Protein AF-A0A6P6P284-F1 (afdb_monomer)

Mean predicted aligned error: 11.03 Å

Structure (mmCIF, N/CA/C/O backbone):
data_AF-A0A6P6P284-F1
#
_entry.id   AF-A0A6P6P284-F1
#
loop_
_atom_site.group_PDB
_atom_site.id
_atom_site.type_symbol
_atom_site.label_atom_id
_atom_site.label_alt_id
_atom_site.label_comp_id
_atom_site.label_asym_id
_atom_site.label_entity_id
_atom_site.label_seq_id
_atom_site.pdbx_PDB_ins_code
_atom_site.Cartn_x
_atom_site.Cartn_y
_atom_site.Cartn_z
_atom_site.occupancy
_atom_site.B_iso_or_equiv
_atom_site.auth_seq_id
_atom_site.auth_comp_id
_atom_site.auth_asym_id
_atom_site.auth_atom_id
_atom_site.pdbx_PDB_model_num
ATOM 1 N N . MET A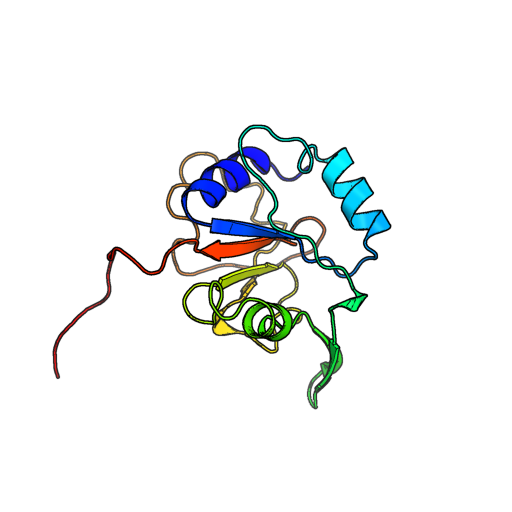 1 1 ? -1.457 19.020 3.407 1.00 54.16 1 MET A N 1
ATOM 2 C CA . MET A 1 1 ? -2.161 17.739 3.648 1.00 54.16 1 MET A CA 1
ATOM 3 C C . MET A 1 1 ? -3.243 17.591 2.589 1.00 54.16 1 MET A C 1
ATOM 5 O O . MET A 1 1 ? -3.828 18.608 2.243 1.00 54.16 1 MET A O 1
ATOM 9 N N . ARG A 1 2 ? -3.476 16.387 2.041 1.00 60.53 2 ARG A N 1
ATOM 10 C CA . ARG A 1 2 ? -4.586 16.165 1.096 1.00 60.53 2 ARG A CA 1
ATOM 11 C C . ARG A 1 2 ? -5.905 16.425 1.844 1.00 60.53 2 ARG A C 1
ATOM 13 O O . ARG A 1 2 ? -6.062 15.841 2.918 1.00 60.53 2 ARG A O 1
ATOM 20 N N . PRO A 1 3 ? -6.806 17.287 1.342 1.00 64.56 3 PRO A N 1
ATOM 21 C CA . PRO A 1 3 ? -8.125 17.449 1.943 1.00 64.56 3 PRO A CA 1
ATOM 22 C C . PRO A 1 3 ? -8.826 16.094 2.067 1.00 64.56 3 PRO A C 1
ATOM 24 O O . PRO A 1 3 ? -8.652 15.229 1.206 1.00 64.56 3 PRO A O 1
ATOM 27 N N . TYR A 1 4 ? -9.592 15.910 3.138 1.00 72.62 4 TYR A N 1
ATOM 28 C CA . TYR A 1 4 ? -10.396 14.710 3.385 1.00 72.62 4 TYR A CA 1
ATOM 29 C C . TYR A 1 4 ? -9.616 13.394 3.553 1.00 72.62 4 TYR A C 1
ATOM 31 O O . TYR A 1 4 ? -10.173 12.317 3.341 1.00 72.62 4 TYR A O 1
ATOM 39 N N . LEU A 1 5 ? -8.324 13.448 3.908 1.00 76.81 5 LEU A N 1
ATOM 40 C CA . LEU A 1 5 ? -7.515 12.243 4.123 1.00 76.81 5 LEU A CA 1
ATOM 41 C C . LEU A 1 5 ? -8.138 11.329 5.186 1.00 76.81 5 LEU A C 1
ATOM 43 O O . LEU A 1 5 ? -8.325 10.144 4.933 1.00 76.81 5 LEU A O 1
ATOM 47 N N . HIS A 1 6 ? -8.463 11.860 6.363 1.00 81.38 6 HIS A N 1
ATOM 48 C CA . HIS A 1 6 ? -8.969 11.045 7.468 1.00 81.38 6 HIS A CA 1
ATOM 49 C C . HIS A 1 6 ? -10.377 10.521 7.196 1.00 81.38 6 HIS A C 1
ATOM 51 O O . HIS A 1 6 ? -10.684 9.388 7.548 1.00 81.38 6 HIS A O 1
ATOM 57 N N . GLU A 1 7 ? -11.211 11.309 6.529 1.00 81.81 7 GLU A N 1
ATOM 58 C CA . GLU A 1 7 ? -12.560 10.947 6.108 1.00 81.81 7 GLU A CA 1
ATOM 59 C C . GLU A 1 7 ? -12.523 9.828 5.064 1.00 81.81 7 GLU A C 1
ATOM 61 O O . GLU A 1 7 ? -13.263 8.854 5.184 1.00 81.81 7 GLU A O 1
ATOM 66 N N . PHE A 1 8 ? -11.609 9.918 4.091 1.00 78.88 8 PHE A N 1
ATOM 67 C CA . PHE A 1 8 ? -11.364 8.849 3.124 1.00 78.88 8 PHE A CA 1
ATOM 68 C C . PHE A 1 8 ? -10.924 7.561 3.817 1.00 78.88 8 PHE A C 1
ATOM 70 O O . PHE A 1 8 ? -11.480 6.507 3.533 1.00 78.88 8 PHE A O 1
ATOM 77 N N . LEU A 1 9 ? -9.956 7.630 4.736 1.00 80.75 9 LEU A N 1
ATOM 78 C CA . LEU A 1 9 ? -9.456 6.441 5.432 1.00 80.75 9 LEU A CA 1
ATOM 79 C C . LEU A 1 9 ? -10.479 5.835 6.379 1.00 80.75 9 LEU A C 1
ATOM 81 O O . LEU A 1 9 ? -10.581 4.617 6.440 1.00 80.75 9 LEU A O 1
ATOM 85 N N . THR A 1 10 ? -11.262 6.666 7.061 1.00 83.38 10 THR A N 1
ATOM 86 C CA . THR A 1 10 ? -12.358 6.203 7.917 1.00 83.38 10 THR A CA 1
ATOM 87 C C . THR A 1 10 ? -13.397 5.457 7.086 1.00 83.38 10 THR A C 1
ATOM 89 O O . THR A 1 10 ? -13.733 4.328 7.416 1.00 83.38 10 THR A O 1
ATOM 92 N N . SER A 1 11 ? -13.836 6.041 5.965 1.00 80.88 11 SER A N 1
ATOM 93 C CA . SER A 1 11 ? -14.804 5.397 5.070 1.00 80.88 11 SER A CA 1
ATOM 94 C C . SER A 1 11 ? -14.235 4.141 4.406 1.00 80.88 11 SER A C 1
ATOM 96 O O . SER A 1 11 ? -14.921 3.133 4.320 1.00 80.88 11 SER A O 1
ATOM 98 N N . ALA A 1 12 ? -12.973 4.161 3.971 1.00 78.88 12 ALA A N 1
ATOM 99 C CA . ALA A 1 12 ? -12.323 2.990 3.391 1.00 78.88 12 ALA A CA 1
ATOM 100 C C . ALA A 1 12 ? -12.190 1.840 4.398 1.00 78.88 12 ALA A C 1
ATOM 102 O O . ALA A 1 12 ? -12.301 0.681 4.011 1.00 78.88 12 ALA A O 1
ATOM 103 N N . TYR A 1 13 ? -11.965 2.148 5.676 1.00 85.12 13 TYR A N 1
ATOM 104 C CA . TYR A 1 13 ? -11.772 1.152 6.729 1.00 85.12 13 TYR A CA 1
ATOM 105 C C . TYR A 1 13 ? -13.030 0.329 7.043 1.00 85.12 13 TYR A C 1
ATOM 107 O O . TYR A 1 13 ? -12.918 -0.744 7.637 1.00 85.12 13 TYR A O 1
ATOM 115 N N . GLU A 1 14 ? -14.212 0.801 6.630 1.00 82.94 14 GLU A N 1
ATOM 116 C CA . GLU A 1 14 ? -15.466 0.048 6.749 1.00 82.94 14 GLU A CA 1
ATOM 117 C C . GLU A 1 14 ? -15.410 -1.262 5.941 1.00 82.94 14 GLU A C 1
ATOM 119 O O . GLU A 1 14 ? -15.836 -2.304 6.437 1.00 82.94 14 GLU A O 1
ATOM 124 N N . ASP A 1 15 ? -14.787 -1.232 4.756 1.00 79.69 15 ASP A N 1
ATOM 125 C CA . ASP A 1 15 ? -14.760 -2.363 3.814 1.00 79.69 15 ASP A CA 1
ATOM 126 C C . ASP A 1 15 ? -13.344 -2.934 3.567 1.00 79.69 15 ASP A C 1
ATOM 128 O O . ASP A 1 15 ? -13.184 -4.088 3.146 1.00 79.69 15 ASP A O 1
ATOM 132 N N . TYR A 1 16 ? -12.291 -2.151 3.830 1.00 80.94 16 TYR A N 1
ATOM 133 C CA . TYR A 1 16 ? -10.910 -2.476 3.465 1.00 80.94 16 TYR A CA 1
ATOM 134 C C . TYR A 1 16 ? -9.935 -2.424 4.648 1.00 80.94 16 TYR A C 1
ATOM 136 O O . TYR A 1 16 ? -9.873 -1.468 5.416 1.00 80.94 16 TYR A O 1
ATOM 144 N N . ASP A 1 17 ? -9.062 -3.425 4.713 1.00 86.00 17 ASP A N 1
ATOM 145 C CA . ASP A 1 17 ? -7.731 -3.300 5.285 1.00 86.00 17 ASP A CA 1
ATOM 146 C C . ASP A 1 17 ? -6.926 -2.241 4.543 1.00 86.00 17 ASP A C 1
ATOM 148 O O . ASP A 1 17 ? -6.917 -2.169 3.311 1.00 86.00 17 ASP A O 1
ATOM 152 N N . ILE A 1 18 ? -6.202 -1.436 5.311 1.00 87.44 18 ILE A N 1
ATOM 153 C CA . IL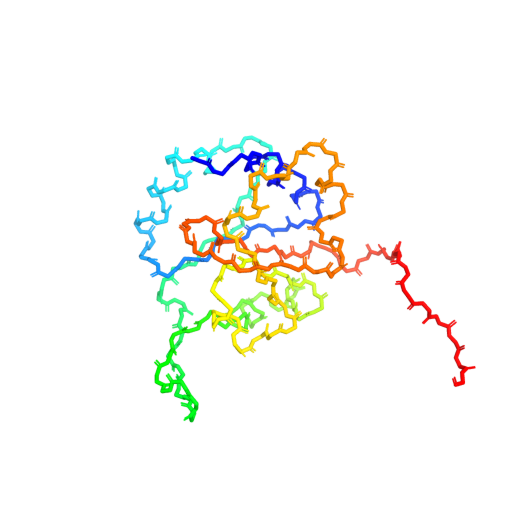E A 1 18 ? -5.451 -0.309 4.784 1.00 87.44 18 ILE A CA 1
ATOM 154 C C . ILE A 1 18 ? -3.966 -0.610 4.919 1.00 87.44 18 ILE A C 1
ATOM 156 O O . ILE A 1 18 ? -3.440 -0.746 6.021 1.00 87.44 18 ILE A O 1
ATOM 160 N N . VAL A 1 19 ? -3.273 -0.660 3.788 1.00 91.31 19 VAL A N 1
ATOM 161 C CA . VAL A 1 19 ? -1.831 -0.880 3.702 1.00 91.31 19 VAL A CA 1
ATOM 162 C C . VAL A 1 19 ? -1.175 0.353 3.089 1.00 91.31 19 VAL A C 1
ATOM 164 O O . VAL A 1 19 ? -1.629 0.882 2.074 1.00 91.31 19 VAL A O 1
ATOM 167 N N . ILE A 1 20 ? -0.080 0.823 3.683 1.00 89.62 20 ILE A N 1
ATOM 168 C CA . ILE A 1 20 ? 0.708 1.929 3.120 1.00 89.62 20 ILE A CA 1
ATOM 169 C C . ILE A 1 20 ? 1.912 1.354 2.392 1.00 89.62 20 ILE A C 1
ATOM 171 O O . ILE A 1 20 ? 2.698 0.635 2.997 1.00 89.62 20 ILE A O 1
ATOM 175 N N . TRP A 1 21 ? 2.105 1.702 1.118 1.00 91.31 21 TRP A N 1
ATOM 176 C CA . TRP A 1 21 ? 3.305 1.295 0.379 1.00 91.31 21 TRP A CA 1
ATOM 177 C C . TRP A 1 21 ? 4.026 2.492 -0.236 1.00 91.31 21 TRP A C 1
ATOM 179 O O . TRP A 1 21 ? 3.545 3.120 -1.186 1.00 91.31 21 TRP A O 1
ATOM 189 N N . SER A 1 22 ? 5.216 2.798 0.282 1.00 85.62 22 SER A N 1
ATOM 190 C CA . SER A 1 22 ? 6.058 3.908 -0.157 1.00 85.62 22 SER A CA 1
ATOM 191 C C . SER A 1 22 ? 7.329 3.454 -0.870 1.00 85.62 22 SER A C 1
ATOM 193 O O . SER A 1 22 ? 7.958 2.493 -0.461 1.00 85.62 22 SER A O 1
ATOM 195 N N . ALA A 1 23 ? 7.772 4.225 -1.866 1.00 84.69 23 ALA A N 1
ATOM 196 C CA . ALA A 1 23 ? 9.103 4.097 -2.474 1.00 84.69 23 ALA A CA 1
ATOM 197 C C . ALA A 1 23 ? 10.213 4.802 -1.658 1.00 84.69 23 ALA A C 1
ATOM 199 O O . ALA A 1 23 ? 11.237 5.206 -2.195 1.00 84.69 23 ALA A O 1
ATOM 200 N N . THR A 1 24 ? 9.996 5.016 -0.361 1.00 82.19 24 THR A N 1
ATOM 201 C CA . THR A 1 24 ? 10.963 5.611 0.579 1.00 82.19 24 THR A CA 1
ATOM 202 C C . THR A 1 24 ? 11.206 4.626 1.709 1.00 82.19 24 THR A C 1
ATOM 204 O O . THR A 1 24 ? 10.349 3.777 1.925 1.00 82.19 24 THR A O 1
ATOM 207 N N . SER A 1 25 ? 12.288 4.779 2.474 1.00 85.00 25 SER A N 1
ATOM 208 C CA . SER A 1 25 ? 12.562 3.906 3.624 1.00 85.00 25 SER A CA 1
ATOM 209 C C . SER A 1 25 ? 11.485 3.989 4.711 1.00 85.00 25 SER A C 1
ATOM 211 O O . SER A 1 25 ? 10.840 5.034 4.864 1.00 85.00 25 SER A O 1
ATOM 213 N N . MET A 1 26 ? 11.345 2.922 5.510 1.00 90.69 26 MET A N 1
ATOM 214 C CA . MET A 1 26 ? 10.380 2.850 6.618 1.00 90.69 26 MET A CA 1
ATOM 215 C C . MET A 1 26 ? 10.455 4.055 7.567 1.00 90.69 26 MET A C 1
ATOM 217 O O . MET A 1 26 ? 9.430 4.643 7.891 1.00 90.69 26 MET A O 1
ATOM 221 N N . LYS A 1 27 ? 11.667 4.533 7.894 1.00 91.38 27 LYS A N 1
ATOM 222 C CA . LYS A 1 27 ? 11.873 5.735 8.728 1.00 91.38 27 LYS A CA 1
ATOM 223 C C . LYS A 1 27 ? 11.104 6.960 8.212 1.00 91.38 27 LYS A C 1
ATOM 225 O O . LYS A 1 27 ? 10.555 7.725 9.001 1.00 91.38 27 LYS A O 1
ATOM 230 N N . TRP A 1 28 ? 11.085 7.169 6.894 1.00 81.75 28 TRP A N 1
ATOM 231 C CA . TRP A 1 28 ? 10.353 8.281 6.281 1.00 81.75 28 TRP A CA 1
ATOM 232 C C . TRP A 1 28 ? 8.846 8.036 6.243 1.00 81.75 28 TRP A C 1
ATOM 234 O O . TRP A 1 28 ? 8.082 8.997 6.331 1.00 81.75 28 TRP A O 1
ATOM 244 N N . ILE A 1 29 ? 8.422 6.775 6.117 1.00 83.75 29 ILE A N 1
ATOM 245 C CA . ILE A 1 29 ? 7.008 6.401 6.199 1.00 83.75 29 ILE A CA 1
ATOM 246 C C . ILE A 1 29 ? 6.489 6.713 7.599 1.00 83.75 29 ILE A C 1
ATOM 248 O O . ILE A 1 29 ? 5.542 7.483 7.711 1.00 83.75 29 ILE A O 1
ATOM 252 N N . ASP A 1 30 ? 7.153 6.219 8.644 1.00 87.12 30 ASP A N 1
ATOM 253 C CA . ASP A 1 30 ? 6.759 6.432 10.040 1.00 87.12 30 ASP A CA 1
ATOM 254 C C . ASP A 1 30 ? 6.681 7.919 10.386 1.00 87.12 30 ASP A C 1
ATOM 256 O O . ASP A 1 30 ? 5.673 8.392 10.913 1.00 87.12 30 ASP A O 1
ATOM 260 N N . ALA A 1 31 ? 7.723 8.680 10.029 1.00 82.62 31 ALA A N 1
ATOM 261 C CA . ALA A 1 31 ? 7.753 10.120 10.256 1.00 82.62 31 ALA A CA 1
ATOM 262 C C . ALA A 1 31 ? 6.571 10.822 9.571 1.00 82.62 31 ALA A C 1
ATOM 264 O O . ALA A 1 31 ? 5.908 11.652 10.192 1.00 82.62 31 ALA A O 1
ATOM 265 N N . LYS A 1 32 ? 6.268 10.459 8.316 1.00 81.06 32 LYS A N 1
ATOM 266 C CA . LYS A 1 32 ? 5.178 11.078 7.556 1.00 81.06 32 LYS A CA 1
ATOM 267 C C . LYS A 1 32 ? 3.796 10.635 8.045 1.00 81.06 32 LYS A C 1
ATOM 269 O O . LYS A 1 32 ? 2.905 11.472 8.118 1.00 81.06 32 LYS A O 1
ATOM 274 N N . MET A 1 33 ? 3.596 9.363 8.391 1.00 85.62 33 MET A N 1
ATOM 275 C CA . MET A 1 33 ? 2.319 8.877 8.933 1.00 85.62 33 MET A CA 1
ATOM 276 C C . MET A 1 33 ? 2.019 9.508 10.295 1.00 85.62 33 MET A C 1
ATOM 278 O O . MET A 1 33 ? 0.875 9.883 10.548 1.00 85.62 33 MET A O 1
ATOM 282 N N . LYS A 1 34 ? 3.048 9.717 11.126 1.00 88.25 34 LYS A N 1
ATOM 283 C CA . LYS A 1 34 ? 2.925 10.435 12.398 1.00 88.25 34 LYS A CA 1
ATOM 284 C C . LYS A 1 34 ? 2.618 11.919 12.197 1.00 88.25 34 LYS A C 1
ATOM 286 O O . LYS A 1 34 ? 1.698 12.434 12.819 1.00 88.25 34 LYS A O 1
ATOM 291 N N . GLU A 1 35 ? 3.347 12.592 11.305 1.00 83.06 35 GLU A N 1
ATOM 292 C CA . GLU A 1 35 ? 3.107 14.001 10.944 1.00 83.06 35 GLU A CA 1
ATOM 293 C C . GLU A 1 35 ? 1.675 14.227 10.439 1.00 83.06 35 GLU A C 1
ATOM 295 O O . GLU A 1 35 ? 1.054 15.234 10.765 1.00 83.06 35 GLU A O 1
ATOM 300 N N . LEU A 1 36 ? 1.141 13.280 9.662 1.00 80.31 36 LEU A N 1
ATOM 301 C CA . LEU A 1 36 ? -0.213 13.336 9.114 1.00 80.31 36 LEU A CA 1
ATOM 302 C C . LEU A 1 36 ? -1.294 12.830 10.081 1.00 80.31 36 LEU A C 1
ATOM 304 O O . LEU A 1 36 ? -2.449 12.772 9.679 1.00 80.31 36 LEU A O 1
ATOM 308 N N . GLY A 1 37 ? -0.955 12.405 11.303 1.00 88.62 37 GLY A N 1
ATOM 309 C CA . GLY A 1 37 ? -1.925 11.844 12.253 1.00 88.62 37 GLY A CA 1
ATOM 310 C C . GLY A 1 37 ? -2.588 10.544 11.777 1.00 88.62 37 GLY A C 1
ATOM 311 O O . GLY A 1 37 ? -3.701 10.226 12.190 1.00 88.62 37 GLY A O 1
ATOM 312 N N . VAL A 1 38 ? -1.944 9.807 10.867 1.00 87.19 38 VAL A N 1
ATOM 313 C CA . VAL A 1 38 ? -2.452 8.541 10.318 1.00 87.19 38 VAL A CA 1
ATOM 314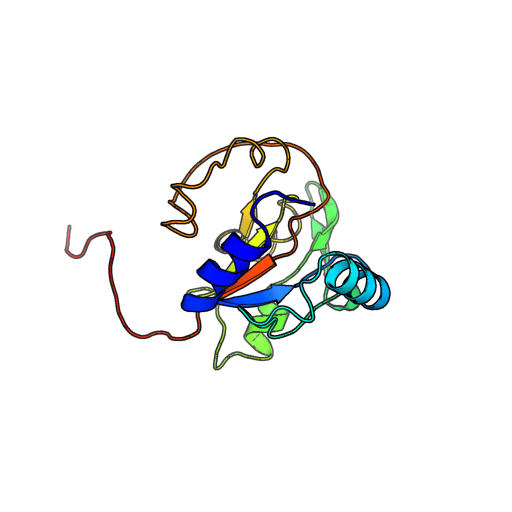 C C . VAL A 1 38 ? -2.166 7.374 11.259 1.00 87.19 38 VAL A C 1
ATOM 316 O O . VAL A 1 38 ? -2.988 6.468 11.348 1.00 87.19 38 VAL A O 1
ATOM 319 N N . THR A 1 39 ? -1.033 7.401 11.966 1.00 85.19 39 THR A N 1
ATOM 320 C CA . THR A 1 39 ? -0.593 6.304 12.844 1.00 85.19 39 THR A CA 1
ATOM 321 C C . THR A 1 39 ? -1.514 6.096 14.048 1.00 85.19 39 THR A C 1
ATOM 323 O O . THR A 1 39 ? -1.836 4.958 14.372 1.00 85.19 39 THR A O 1
ATOM 326 N N . ASP A 1 40 ? -1.969 7.186 14.672 1.00 88.94 40 ASP A N 1
ATOM 327 C CA . ASP A 1 40 ? -2.675 7.165 15.963 1.00 88.94 40 ASP A CA 1
ATOM 328 C C . ASP A 1 40 ? -4.150 7.600 15.836 1.00 88.94 40 ASP A C 1
ATOM 330 O O . ASP A 1 40 ? -4.738 8.152 16.768 1.00 88.94 40 ASP A O 1
ATOM 334 N N . ASN A 1 41 ? -4.761 7.402 14.663 1.00 91.56 41 ASN A N 1
ATOM 335 C CA . ASN A 1 41 ? -6.149 7.800 14.438 1.00 91.56 41 ASN A CA 1
ATOM 336 C C . ASN A 1 41 ? -7.129 6.791 15.080 1.00 91.56 41 ASN A C 1
ATOM 338 O O . ASN A 1 41 ? -7.016 5.596 14.815 1.00 91.56 41 ASN A O 1
ATOM 342 N N . PRO A 1 42 ? -8.122 7.223 15.882 1.00 96.25 42 PRO A N 1
ATOM 343 C CA . PRO A 1 42 ? -9.071 6.300 16.510 1.00 96.25 42 PRO A CA 1
ATOM 344 C C . PRO A 1 42 ? -10.104 5.704 15.537 1.00 96.25 42 PRO A C 1
ATOM 346 O O . PRO A 1 42 ? -10.725 4.695 15.868 1.00 96.25 42 PRO A O 1
ATOM 349 N N . ASN A 1 43 ? -10.297 6.298 14.355 1.00 92.12 43 ASN A N 1
ATOM 350 C CA . ASN A 1 43 ? -11.380 5.932 13.436 1.00 92.12 43 ASN A CA 1
ATOM 351 C C . ASN A 1 43 ? -11.011 4.810 12.454 1.00 92.12 43 ASN A C 1
ATOM 353 O O . ASN A 1 43 ? -11.893 4.233 11.824 1.00 92.12 43 ASN A O 1
ATOM 357 N N . TYR A 1 44 ? -9.725 4.499 12.296 1.00 89.50 44 TYR A N 1
ATOM 358 C CA . TYR A 1 44 ? -9.253 3.446 11.398 1.00 89.50 44 TYR A CA 1
ATOM 359 C C . TYR A 1 44 ? -7.901 2.902 11.853 1.00 89.50 44 TYR A C 1
ATOM 361 O O . TYR A 1 44 ? -7.215 3.505 12.674 1.00 89.50 44 TYR A O 1
ATOM 369 N N . LYS A 1 45 ? -7.488 1.758 11.300 1.00 91.69 45 LYS A N 1
ATOM 370 C CA . LYS A 1 45 ? -6.165 1.176 11.559 1.00 91.69 45 LYS A CA 1
ATOM 371 C C . LYS A 1 45 ? -5.438 0.872 10.259 1.00 91.69 45 LYS A C 1
ATOM 373 O O . LYS A 1 45 ? -6.043 0.418 9.292 1.00 91.69 45 LYS A O 1
ATOM 378 N N . ILE A 1 46 ? -4.127 1.089 10.269 1.00 88.31 46 ILE A N 1
ATOM 379 C CA . ILE A 1 46 ? -3.231 0.638 9.204 1.00 88.31 46 ILE A CA 1
ATOM 380 C C . ILE A 1 46 ? -2.799 -0.792 9.528 1.00 88.31 46 ILE A C 1
ATOM 382 O O . ILE A 1 46 ? -2.268 -1.046 10.608 1.00 88.31 46 ILE A O 1
ATOM 386 N N . THR A 1 47 ? -3.039 -1.725 8.610 1.00 90.88 47 THR A N 1
ATOM 387 C CA . THR A 1 47 ? -2.769 -3.156 8.805 1.00 90.88 47 THR A CA 1
ATOM 388 C C . THR A 1 47 ? -1.267 -3.428 8.818 1.00 90.88 47 THR A C 1
ATOM 390 O O . THR A 1 47 ? -0.758 -4.087 9.720 1.00 90.88 47 THR A O 1
ATOM 393 N N . PHE A 1 48 ? -0.545 -2.899 7.831 1.00 90.19 48 PHE A N 1
ATOM 394 C CA . PHE A 1 48 ? 0.916 -2.887 7.793 1.00 90.19 48 PHE A CA 1
ATOM 395 C C . PHE A 1 48 ? 1.416 -1.851 6.782 1.00 90.19 48 PHE A C 1
ATOM 397 O O . PHE A 1 48 ? 0.653 -1.291 5.989 1.00 90.19 48 PHE A O 1
ATOM 404 N N . MET A 1 49 ? 2.722 -1.597 6.815 1.00 88.69 49 MET A N 1
ATOM 405 C CA . MET A 1 49 ? 3.398 -0.675 5.910 1.00 88.69 49 MET A CA 1
ATOM 406 C C . MET A 1 49 ? 4.521 -1.399 5.166 1.00 88.69 49 MET A C 1
ATOM 408 O O . MET A 1 49 ? 5.176 -2.281 5.718 1.00 88.69 49 MET A O 1
ATOM 412 N N . LEU A 1 50 ? 4.736 -1.021 3.911 1.00 88.44 50 LEU A N 1
ATOM 413 C CA . LEU A 1 50 ? 5.801 -1.509 3.045 1.00 88.44 50 LEU A CA 1
ATOM 414 C C . LEU A 1 50 ? 6.624 -0.328 2.542 1.00 88.44 50 LEU A C 1
ATOM 416 O O . LEU A 1 50 ? 6.086 0.719 2.160 1.00 88.44 50 LEU A O 1
ATOM 420 N N . ASP A 1 51 ? 7.935 -0.512 2.517 1.00 88.62 51 ASP A N 1
ATOM 421 C CA . ASP A 1 51 ? 8.883 0.479 2.036 1.00 88.62 51 ASP A CA 1
ATOM 422 C C . ASP A 1 51 ? 9.483 0.078 0.681 1.00 88.62 51 ASP A C 1
ATOM 424 O O . ASP A 1 51 ? 8.991 -0.817 -0.021 1.00 88.62 51 ASP A O 1
ATOM 428 N N . ASN A 1 52 ? 10.525 0.798 0.275 1.00 86.00 52 ASN A N 1
ATOM 429 C CA . ASN A 1 52 ? 11.224 0.537 -0.974 1.00 86.00 52 ASN A CA 1
ATOM 430 C C . ASN A 1 52 ? 11.926 -0.829 -0.998 1.00 86.00 52 ASN A C 1
ATOM 432 O O . ASN A 1 52 ? 12.149 -1.345 -2.086 1.00 86.00 52 ASN A O 1
ATOM 436 N N . ALA A 1 53 ? 12.231 -1.447 0.148 1.00 93.00 53 ALA A N 1
ATOM 437 C CA . ALA A 1 53 ? 12.866 -2.765 0.174 1.00 93.00 53 ALA A CA 1
ATOM 438 C C . ALA A 1 53 ? 11.934 -3.880 -0.334 1.00 93.00 53 ALA A C 1
ATOM 440 O O . ALA A 1 53 ? 12.407 -4.922 -0.777 1.00 93.00 53 ALA A O 1
ATOM 441 N N . ALA A 1 54 ? 10.615 -3.658 -0.305 1.00 89.50 54 ALA A N 1
ATOM 442 C CA . ALA A 1 54 ? 9.631 -4.572 -0.884 1.00 89.50 54 ALA A CA 1
ATOM 443 C C . ALA A 1 54 ? 9.426 -4.368 -2.399 1.00 89.50 54 ALA A C 1
ATOM 445 O O . ALA A 1 54 ? 8.722 -5.154 -3.037 1.00 89.50 54 ALA A O 1
ATOM 446 N N . MET A 1 55 ? 9.983 -3.301 -2.982 1.00 90.75 55 MET A N 1
ATOM 447 C CA . MET A 1 55 ? 9.895 -3.041 -4.419 1.00 90.75 55 MET A CA 1
ATOM 448 C C . MET A 1 55 ? 10.882 -3.916 -5.191 1.00 90.75 55 MET A C 1
ATOM 450 O O . MET A 1 55 ? 11.921 -4.317 -4.675 1.00 90.75 55 MET A O 1
ATOM 454 N N . ILE A 1 56 ? 10.556 -4.193 -6.452 1.00 94.06 56 ILE A N 1
ATOM 455 C CA . ILE A 1 56 ? 11.441 -4.942 -7.349 1.00 94.06 56 ILE A CA 1
ATOM 456 C C . ILE A 1 56 ? 11.801 -4.102 -8.563 1.00 94.06 56 ILE A C 1
ATOM 458 O O . ILE A 1 56 ? 11.001 -3.299 -9.050 1.00 94.06 56 ILE A O 1
ATOM 462 N N . THR A 1 57 ? 12.993 -4.350 -9.086 1.00 94.19 57 THR A N 1
ATOM 463 C CA . THR A 1 57 ? 13.484 -3.735 -10.313 1.00 94.19 57 THR A CA 1
ATOM 464 C C . THR A 1 57 ? 13.187 -4.652 -11.492 1.00 94.19 57 THR A C 1
ATOM 466 O O . THR A 1 57 ? 13.636 -5.795 -11.524 1.00 94.19 57 THR A O 1
ATOM 469 N N . VAL A 1 58 ? 12.442 -4.155 -12.478 1.00 93.31 58 VAL A N 1
ATOM 470 C CA . VAL A 1 58 ? 12.109 -4.890 -13.703 1.00 93.31 58 VAL A CA 1
ATOM 471 C C . VAL A 1 58 ? 12.681 -4.182 -14.924 1.00 93.31 58 VAL A C 1
ATOM 473 O O . VAL A 1 58 ? 12.633 -2.956 -15.044 1.00 93.31 58 VAL A O 1
ATOM 476 N N . HIS A 1 59 ? 13.218 -4.964 -15.857 1.00 94.06 59 HIS A N 1
ATOM 477 C CA . HIS A 1 59 ? 13.667 -4.451 -17.144 1.00 94.06 59 HIS A CA 1
ATOM 478 C C . HIS A 1 59 ? 12.527 -4.522 -18.160 1.00 94.06 59 HIS A C 1
ATOM 480 O O . HIS A 1 59 ? 11.925 -5.573 -18.373 1.00 94.06 59 HIS A O 1
ATOM 486 N N . THR A 1 60 ? 12.239 -3.403 -18.817 1.00 88.06 60 THR A N 1
ATOM 487 C CA . THR A 1 60 ? 11.191 -3.305 -19.834 1.00 88.06 60 THR A CA 1
ATOM 488 C C . THR A 1 60 ? 11.777 -2.791 -21.141 1.00 88.06 60 THR A C 1
ATOM 490 O O . THR A 1 60 ? 12.523 -1.816 -21.155 1.00 88.06 60 THR A O 1
ATOM 493 N N . LEU A 1 61 ? 11.382 -3.391 -22.266 1.00 85.94 61 LEU A N 1
ATOM 494 C CA . LEU A 1 61 ? 11.875 -2.983 -23.590 1.00 85.94 61 LEU A CA 1
ATOM 495 C C . LEU A 1 61 ? 11.553 -1.515 -23.920 1.00 85.94 61 LEU A C 1
ATOM 497 O O . LEU A 1 61 ? 12.314 -0.854 -24.614 1.00 85.94 61 LEU A O 1
ATOM 501 N N . LYS A 1 62 ? 10.420 -1.000 -23.422 1.00 84.69 62 LYS A N 1
ATOM 502 C CA . LYS A 1 62 ? 9.934 0.355 -23.733 1.00 84.69 62 LYS A CA 1
ATOM 503 C C . LYS A 1 62 ? 10.400 1.438 -22.760 1.00 84.69 62 LYS A C 1
ATOM 505 O O . LYS A 1 62 ? 10.392 2.604 -23.134 1.00 84.69 62 LYS A O 1
ATOM 510 N N . ARG A 1 63 ? 10.699 1.099 -21.502 1.00 80.06 63 ARG A N 1
ATOM 511 C CA . ARG A 1 63 ? 10.980 2.087 -20.439 1.00 80.06 63 ARG A CA 1
ATOM 512 C C . ARG A 1 63 ? 12.315 1.849 -19.736 1.00 80.06 63 ARG A C 1
ATOM 514 O O . ARG A 1 63 ? 12.614 2.549 -18.777 1.00 80.06 63 ARG A O 1
ATOM 521 N N . GLY A 1 64 ? 13.099 0.875 -20.199 1.00 91.12 64 GLY A N 1
ATOM 522 C CA . GLY A 1 64 ? 14.329 0.457 -19.544 1.00 91.12 64 GLY A CA 1
ATOM 523 C C . GLY A 1 64 ? 14.053 -0.147 -18.169 1.00 91.12 64 GLY A C 1
ATOM 524 O O . GLY A 1 64 ? 13.039 -0.822 -17.958 1.00 91.12 64 GLY A O 1
ATOM 525 N N . VAL A 1 65 ? 14.978 0.098 -17.248 1.00 91.94 65 VAL A N 1
ATOM 526 C CA . VAL A 1 65 ? 14.928 -0.364 -15.860 1.00 91.94 65 VAL A CA 1
ATOM 527 C C . VAL A 1 65 ? 13.948 0.496 -15.061 1.00 91.94 65 VAL A C 1
ATOM 529 O O . VAL A 1 65 ? 14.104 1.713 -14.985 1.00 91.94 65 VAL A O 1
ATOM 532 N N . VAL A 1 66 ? 12.936 -0.131 -14.461 1.00 92.44 66 VAL A N 1
ATOM 533 C CA . VAL A 1 66 ? 11.939 0.546 -13.623 1.00 92.44 66 VAL A CA 1
ATOM 534 C C . VAL A 1 66 ? 11.715 -0.214 -12.323 1.00 92.44 66 VAL A C 1
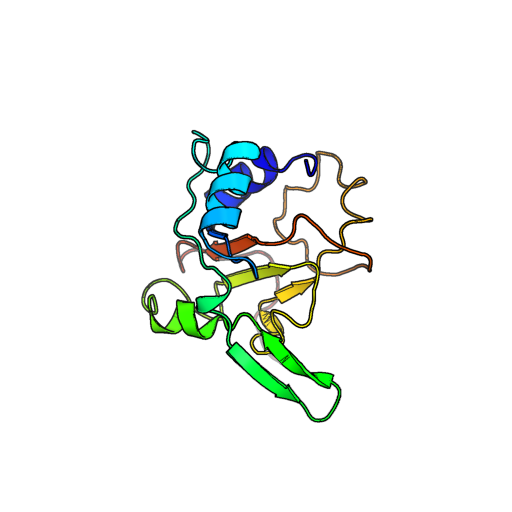ATOM 536 O O . VAL A 1 66 ? 11.696 -1.441 -12.311 1.00 92.44 66 VAL A O 1
ATOM 539 N N . GLU A 1 67 ? 11.500 0.515 -11.233 1.00 90.38 67 GLU A N 1
ATOM 540 C CA . GLU A 1 67 ? 11.088 -0.068 -9.956 1.00 90.38 67 GLU A CA 1
ATOM 541 C C . GLU A 1 67 ? 9.560 -0.097 -9.851 1.00 90.38 67 GLU A C 1
ATOM 543 O O . GLU A 1 67 ? 8.872 0.860 -10.228 1.00 90.38 67 GLU A O 1
ATOM 548 N N . VAL A 1 68 ? 9.023 -1.207 -9.347 1.00 92.69 68 VAL A N 1
ATOM 549 C CA . VAL A 1 68 ? 7.581 -1.473 -9.256 1.00 92.69 68 VAL A CA 1
ATOM 550 C C . VAL A 1 68 ? 7.214 -2.016 -7.872 1.00 92.69 68 VAL A C 1
ATOM 552 O O . VAL A 1 68 ? 8.070 -2.502 -7.135 1.00 92.69 68 VAL A O 1
ATOM 555 N N . LYS A 1 69 ? 5.929 -1.934 -7.520 1.00 93.56 69 LYS A N 1
ATOM 556 C CA . LYS A 1 69 ? 5.322 -2.435 -6.279 1.00 93.56 69 LYS A CA 1
ATOM 557 C C . LYS A 1 69 ? 4.485 -3.681 -6.600 1.00 93.56 69 LYS A C 1
ATOM 559 O O . LYS A 1 69 ? 3.295 -3.556 -6.893 1.00 93.56 69 LYS A O 1
ATOM 564 N N . PRO A 1 70 ? 5.097 -4.875 -6.634 1.00 94.12 70 PRO A N 1
ATOM 565 C CA . PRO A 1 70 ? 4.404 -6.089 -7.039 1.00 94.12 70 PRO A CA 1
ATOM 566 C C . PRO A 1 70 ? 3.439 -6.545 -5.940 1.00 94.12 70 PRO A C 1
ATOM 568 O O . PRO A 1 70 ? 3.865 -7.070 -4.914 1.00 94.12 70 PRO A O 1
ATOM 571 N N . LEU A 1 71 ? 2.128 -6.428 -6.170 1.00 92.19 71 LEU A N 1
ATOM 572 C CA . LEU A 1 71 ? 1.125 -6.909 -5.203 1.00 92.19 71 LEU A CA 1
ATOM 573 C C . LEU A 1 71 ? 1.227 -8.415 -4.908 1.00 92.19 71 L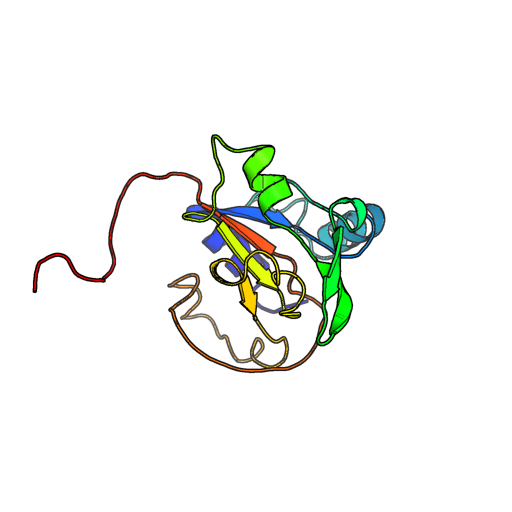EU A C 1
ATOM 575 O O . LEU A 1 71 ? 0.770 -8.854 -3.858 1.00 92.19 71 LEU A O 1
ATOM 579 N N . GLY A 1 72 ? 1.898 -9.181 -5.776 1.00 92.56 72 GLY A N 1
ATOM 580 C CA . GLY A 1 72 ? 2.260 -10.577 -5.517 1.00 92.56 72 GLY A CA 1
ATOM 581 C C . GLY A 1 72 ? 3.010 -10.781 -4.199 1.00 92.56 72 GLY A C 1
ATOM 582 O O . GLY A 1 72 ? 2.726 -11.738 -3.499 1.00 92.56 72 GLY A O 1
ATOM 583 N N . VAL A 1 73 ? 3.855 -9.831 -3.774 1.00 91.38 73 VAL A N 1
ATOM 584 C CA . VAL A 1 73 ? 4.555 -9.910 -2.473 1.00 91.38 73 VAL A CA 1
ATOM 585 C C . VAL A 1 73 ? 3.571 -9.976 -1.299 1.00 91.38 73 VAL A C 1
ATOM 587 O O . VAL A 1 73 ? 3.840 -10.628 -0.293 1.00 91.38 73 VAL A O 1
ATOM 590 N N . ILE A 1 74 ? 2.417 -9.318 -1.424 1.00 90.62 74 ILE A N 1
ATOM 591 C CA . ILE A 1 74 ? 1.365 -9.323 -0.403 1.00 90.62 74 ILE A CA 1
ATOM 592 C C . ILE A 1 74 ? 0.491 -10.564 -0.549 1.00 90.62 74 ILE A C 1
ATOM 594 O O . ILE A 1 74 ? 0.212 -11.226 0.447 1.00 90.62 74 ILE A O 1
ATOM 598 N N . TRP A 1 75 ? 0.077 -10.885 -1.777 1.00 92.38 75 TRP A N 1
ATOM 599 C CA . TRP A 1 75 ? -0.781 -12.038 -2.051 1.00 92.38 75 TRP A CA 1
ATOM 600 C C . TRP A 1 75 ? -0.113 -13.360 -1.689 1.00 92.38 75 TRP A C 1
ATOM 602 O O . TRP A 1 75 ? -0.786 -14.243 -1.183 1.00 92.38 75 TRP A O 1
ATOM 612 N N . ASP A 1 76 ? 1.196 -13.491 -1.885 1.00 93.62 76 ASP A N 1
ATOM 613 C CA . ASP A 1 76 ? 1.915 -14.718 -1.542 1.00 93.62 76 ASP A CA 1
ATOM 614 C C . ASP A 1 76 ? 2.095 -14.845 -0.023 1.00 93.62 76 ASP A C 1
ATOM 616 O O . ASP A 1 76 ? 1.975 -15.936 0.531 1.00 93.62 76 ASP A O 1
ATOM 620 N N . LYS A 1 77 ? 2.333 -13.725 0.676 1.00 90.75 77 LYS A N 1
ATOM 621 C CA . LYS A 1 77 ? 2.533 -13.714 2.132 1.00 90.75 77 LYS A CA 1
ATOM 622 C C . LYS A 1 77 ? 1.234 -13.882 2.928 1.00 90.75 77 LYS A C 1
ATOM 624 O O . LYS A 1 77 ? 1.267 -14.463 4.006 1.00 90.75 77 LYS A O 1
ATOM 629 N N . TYR A 1 78 ? 0.119 -13.367 2.415 1.00 91.50 78 TYR A N 1
ATOM 630 C CA . TYR A 1 78 ? -1.187 -13.336 3.084 1.00 91.50 78 TYR A CA 1
ATOM 631 C C . TYR A 1 78 ? -2.282 -13.913 2.175 1.00 91.50 78 TYR A C 1
ATOM 633 O O . TYR A 1 78 ? -3.357 -13.329 2.019 1.00 91.50 78 TYR A O 1
ATOM 641 N N . SER A 1 79 ? -1.986 -15.043 1.531 1.00 90.94 79 SER A N 1
ATOM 642 C CA . SER A 1 79 ? -2.833 -15.644 0.489 1.00 90.94 79 SER A CA 1
ATOM 643 C C . SER A 1 79 ? -4.239 -16.023 0.958 1.00 90.94 79 SER A C 1
ATOM 645 O O . SER A 1 79 ? -5.178 -15.998 0.161 1.00 90.94 79 SER A O 1
ATOM 647 N N . GLU A 1 80 ? -4.406 -16.311 2.251 1.00 89.19 80 GLU A N 1
ATOM 648 C CA . GLU A 1 80 ? -5.712 -16.567 2.861 1.00 89.19 80 GLU A CA 1
ATOM 649 C C . GLU A 1 80 ? -6.632 -15.333 2.884 1.00 89.19 80 GLU A C 1
ATOM 651 O O . GLU A 1 80 ? -7.854 -15.478 2.859 1.00 89.19 80 GLU A O 1
ATOM 656 N N . PHE A 1 81 ? -6.060 -14.125 2.893 1.00 86.50 81 PHE A N 1
ATOM 657 C CA . PHE A 1 81 ? -6.800 -12.873 3.039 1.00 86.50 81 PHE A CA 1
ATOM 658 C C . PHE A 1 81 ? -6.850 -12.083 1.731 1.00 86.50 81 PHE A C 1
ATOM 660 O O . PHE A 1 81 ? -7.882 -11.500 1.395 1.00 86.50 81 PHE A O 1
ATOM 667 N N . TYR A 1 82 ? -5.754 -12.055 0.967 1.00 87.25 82 TYR A N 1
ATOM 668 C CA . TYR A 1 82 ? -5.550 -11.072 -0.095 1.00 87.25 82 TYR A CA 1
ATOM 669 C C . TYR A 1 82 ? -5.203 -11.720 -1.434 1.00 87.25 82 TYR A C 1
ATOM 671 O O . TYR A 1 82 ? -4.323 -12.569 -1.542 1.00 87.25 82 TYR A O 1
ATOM 679 N N . ASN A 1 83 ? -5.873 -11.274 -2.494 1.00 84.19 83 ASN A N 1
ATOM 680 C CA . ASN A 1 83 ? -5.663 -11.741 -3.856 1.00 84.19 83 ASN A CA 1
ATOM 681 C C . ASN A 1 83 ? -6.061 -10.679 -4.900 1.00 84.19 83 ASN A C 1
ATOM 683 O O . ASN A 1 83 ? -6.596 -9.611 -4.597 1.00 84.19 83 ASN A O 1
ATOM 687 N N . ARG A 1 84 ? -5.846 -11.004 -6.179 1.00 87.44 84 ARG A N 1
ATOM 688 C CA . ARG A 1 84 ? -6.183 -10.139 -7.326 1.00 87.44 84 ARG A CA 1
ATOM 689 C C . ARG A 1 84 ? -7.637 -9.660 -7.371 1.00 87.44 84 ARG A C 1
ATOM 691 O O . ARG A 1 84 ? -7.892 -8.622 -7.966 1.00 87.44 84 ARG A O 1
ATOM 698 N N . LYS A 1 85 ? -8.597 -10.397 -6.811 1.00 84.31 85 LYS A N 1
ATOM 699 C CA . LYS A 1 85 ? -10.026 -10.056 -6.898 1.00 84.31 85 LYS A CA 1
ATOM 700 C C . LYS A 1 85 ? -10.468 -9.064 -5.824 1.00 84.31 85 LYS A C 1
ATOM 702 O O . LYS A 1 85 ? -11.512 -8.448 -5.988 1.00 84.31 85 LYS A O 1
ATOM 707 N N . ASN A 1 86 ? -9.703 -8.925 -4.741 1.00 82.06 86 ASN A N 1
ATOM 708 C CA . ASN A 1 86 ? -10.109 -8.167 -3.555 1.00 82.06 86 ASN A CA 1
ATOM 709 C C . ASN A 1 86 ? -9.083 -7.097 -3.132 1.00 82.06 86 ASN A C 1
ATOM 711 O O . ASN A 1 86 ? -9.139 -6.594 -2.016 1.00 82.06 86 ASN A O 1
ATOM 715 N N . THR A 1 87 ? -8.150 -6.744 -4.019 1.00 83.25 87 THR A N 1
ATOM 716 C CA . THR A 1 87 ? -7.079 -5.771 -3.755 1.00 83.25 87 THR A CA 1
ATOM 717 C C . THR A 1 87 ? -7.141 -4.613 -4.753 1.00 83.25 87 THR A C 1
ATOM 719 O O . THR A 1 87 ? -7.152 -4.855 -5.961 1.00 83.25 87 THR A O 1
ATOM 722 N N . ILE A 1 88 ? -7.099 -3.365 -4.276 1.00 86.06 88 ILE A N 1
ATOM 723 C CA . ILE A 1 88 ? -6.992 -2.162 -5.116 1.00 86.06 88 ILE A CA 1
ATOM 724 C C . ILE A 1 88 ? -5.911 -1.211 -4.590 1.00 86.06 88 ILE A C 1
ATOM 726 O O . ILE A 1 88 ? -5.846 -0.876 -3.412 1.00 86.06 88 ILE A O 1
ATOM 730 N N . MET A 1 89 ? -5.042 -0.760 -5.486 1.00 85.25 89 MET A N 1
ATOM 731 C CA . MET A 1 89 ? -3.897 0.092 -5.204 1.00 85.25 89 MET A CA 1
ATOM 732 C C . MET A 1 89 ? -4.111 1.481 -5.797 1.00 85.25 89 MET A C 1
ATOM 734 O O . MET A 1 89 ? -4.272 1.612 -7.007 1.00 85.25 89 MET A O 1
ATOM 738 N N . PHE A 1 90 ? -4.034 2.521 -4.972 1.00 84.00 90 PHE A N 1
ATOM 739 C CA . PHE A 1 90 ? -4.073 3.913 -5.411 1.00 84.00 90 PHE A CA 1
ATOM 740 C C . PHE A 1 90 ? -2.658 4.478 -5.456 1.00 84.00 90 PHE A C 1
ATOM 742 O O . PHE A 1 90 ? -1.973 4.553 -4.432 1.00 84.00 90 PHE A O 1
ATOM 749 N N . ASP A 1 91 ? -2.229 4.904 -6.642 1.00 81.12 91 ASP A N 1
ATOM 750 C CA . ASP A 1 91 ? -0.913 5.507 -6.847 1.00 81.12 91 ASP A CA 1
ATOM 751 C C . ASP A 1 91 ? -0.987 6.570 -7.953 1.00 81.12 91 ASP A C 1
ATOM 753 O O . ASP A 1 91 ? -1.739 6.425 -8.913 1.00 81.12 91 ASP A O 1
ATOM 757 N N . ASP A 1 92 ? -0.235 7.660 -7.853 1.00 75.56 92 ASP A N 1
ATOM 758 C CA . ASP A 1 92 ? -0.194 8.687 -8.903 1.00 75.56 92 ASP A CA 1
ATOM 759 C C . ASP A 1 92 ? 0.720 8.260 -10.058 1.00 75.56 92 ASP A C 1
ATOM 761 O O . ASP A 1 92 ? 0.560 8.702 -11.206 1.00 75.56 92 ASP A O 1
ATOM 765 N N . ILE A 1 93 ? 1.659 7.351 -9.782 1.00 81.62 93 ILE A N 1
ATOM 766 C CA . ILE A 1 93 ? 2.639 6.859 -10.736 1.00 81.62 93 ILE A CA 1
ATOM 767 C C . ILE A 1 93 ? 2.201 5.490 -11.258 1.00 81.62 93 ILE A C 1
ATOM 769 O O . ILE A 1 93 ? 2.488 4.443 -10.684 1.00 81.62 93 ILE A O 1
ATOM 773 N N . GLY A 1 94 ? 1.615 5.481 -12.457 1.00 84.62 94 GLY A N 1
ATOM 774 C CA . GLY A 1 94 ? 1.117 4.251 -13.087 1.00 84.62 94 GLY A CA 1
ATOM 775 C C . GLY A 1 94 ? 2.162 3.165 -13.382 1.00 84.62 94 GLY A C 1
ATOM 776 O O . GLY A 1 94 ? 1.799 2.046 -13.722 1.00 84.62 94 GLY A O 1
ATOM 777 N N . ARG A 1 95 ? 3.465 3.457 -13.264 1.00 88.12 95 ARG A N 1
ATOM 778 C CA . ARG A 1 95 ? 4.508 2.420 -13.363 1.00 88.12 95 ARG A CA 1
ATOM 779 C C . ARG A 1 95 ? 4.575 1.540 -12.113 1.00 88.12 95 ARG A C 1
ATOM 781 O O . ARG A 1 95 ? 4.995 0.399 -12.229 1.00 88.12 95 ARG A O 1
ATOM 788 N N . ASN A 1 96 ? 4.140 2.034 -10.953 1.00 86.62 96 ASN A N 1
ATOM 789 C CA . ASN A 1 96 ? 4.266 1.305 -9.692 1.00 86.62 96 ASN A CA 1
ATOM 790 C C . ASN A 1 96 ? 3.450 0.007 -9.703 1.00 86.62 96 ASN A C 1
ATOM 792 O O . ASN A 1 96 ? 3.896 -0.989 -9.156 1.00 86.62 96 ASN A O 1
ATOM 796 N N . PHE A 1 97 ? 2.316 -0.018 -10.398 1.00 89.06 97 PHE A N 1
ATOM 797 C CA . PHE A 1 97 ? 1.474 -1.204 -10.568 1.00 89.06 97 PHE A CA 1
ATOM 798 C C . PHE A 1 97 ? 1.616 -1.847 -11.957 1.00 89.06 97 PHE A C 1
ATOM 800 O O . PHE A 1 97 ? 0.696 -2.502 -12.440 1.00 89.06 97 PHE A O 1
ATOM 807 N N . LEU A 1 98 ? 2.771 -1.693 -12.621 1.00 92.12 98 LEU A N 1
ATOM 808 C CA . LEU A 1 98 ? 3.015 -2.277 -13.948 1.00 92.12 98 LEU A CA 1
ATOM 809 C C . LEU A 1 98 ? 2.834 -3.806 -13.970 1.00 92.12 98 LEU A C 1
ATOM 811 O O . LEU A 1 98 ? 2.367 -4.348 -14.965 1.00 92.12 98 LEU A O 1
ATOM 815 N N . MET A 1 99 ? 3.176 -4.480 -12.869 1.00 90.25 99 MET A N 1
ATOM 816 C CA . MET A 1 99 ? 3.035 -5.934 -12.699 1.00 90.25 99 MET A CA 1
ATOM 817 C C . MET A 1 99 ? 1.623 -6.365 -12.265 1.00 90.25 99 MET A C 1
ATOM 819 O O . MET A 1 99 ? 1.334 -7.556 -12.192 1.00 90.25 99 MET A O 1
ATOM 823 N N . ASN A 1 100 ? 0.737 -5.413 -11.973 1.00 92.50 100 ASN A N 1
ATOM 824 C CA . ASN A 1 100 ? -0.634 -5.649 -11.522 1.00 92.50 100 ASN A CA 1
ATOM 825 C C . ASN A 1 100 ? -1.579 -4.545 -12.043 1.00 92.50 100 ASN A C 1
ATOM 827 O O . ASN A 1 100 ? -2.232 -3.859 -11.250 1.00 92.50 100 ASN A O 1
ATOM 831 N N . PRO A 1 101 ? -1.666 -4.358 -13.378 1.00 91.75 101 PRO A N 1
ATOM 832 C CA . PRO A 1 101 ? -2.326 -3.200 -13.980 1.00 91.75 101 PRO A CA 1
ATOM 833 C C . PRO A 1 101 ? -3.835 -3.153 -13.717 1.00 91.75 101 PRO A C 1
ATOM 835 O O . PRO A 1 101 ? -4.399 -2.070 -13.638 1.00 91.75 101 PRO A O 1
ATOM 838 N N . GLN A 1 102 ? -4.484 -4.307 -13.540 1.00 88.88 102 GLN A N 1
ATOM 839 C CA . GLN A 1 102 ? -5.918 -4.397 -13.231 1.00 88.88 102 GLN A CA 1
ATOM 840 C C . GLN A 1 102 ? -6.250 -4.011 -11.784 1.00 88.88 102 GLN A C 1
ATOM 842 O O . GLN A 1 102 ? -7.397 -3.710 -11.478 1.00 88.88 102 GLN A O 1
ATOM 847 N N . ASN A 1 103 ? -5.253 -4.015 -10.897 1.00 88.00 103 ASN A N 1
ATOM 848 C CA . ASN A 1 103 ? -5.410 -3.690 -9.483 1.00 88.00 103 ASN A CA 1
ATOM 849 C C . ASN A 1 103 ? -4.942 -2.269 -9.155 1.00 88.00 103 ASN A C 1
ATOM 851 O O . ASN A 1 103 ? -4.984 -1.884 -7.994 1.00 88.00 103 ASN A O 1
ATOM 855 N N . GLY A 1 104 ? -4.447 -1.509 -10.134 1.00 82.94 104 GLY A N 1
ATOM 856 C CA . GLY A 1 104 ? -3.931 -0.160 -9.930 1.00 82.94 104 GLY A CA 1
ATOM 857 C C . GLY A 1 104 ? -4.882 0.910 -10.447 1.00 82.94 104 GLY A C 1
ATOM 858 O O . GLY A 1 104 ? -5.176 0.952 -11.640 1.00 82.94 104 GLY A O 1
ATOM 859 N N . LEU A 1 105 ? -5.300 1.825 -9.574 1.00 83.00 105 LEU A N 1
ATOM 860 C CA . LEU A 1 105 ? -5.988 3.051 -9.954 1.00 83.00 105 LEU A CA 1
ATOM 861 C C . LEU A 1 105 ? -5.003 4.220 -9.938 1.00 83.00 105 LEU A C 1
ATOM 863 O O . LEU A 1 105 ? -4.484 4.610 -8.887 1.00 83.00 105 LEU A O 1
ATOM 867 N N . LYS A 1 106 ? -4.761 4.801 -11.119 1.00 81.44 106 LYS A N 1
ATOM 868 C CA . LYS A 1 106 ? -3.945 6.009 -11.234 1.00 81.44 106 LYS A CA 1
ATOM 869 C C . LYS A 1 106 ? -4.741 7.218 -10.745 1.00 81.44 106 LYS A C 1
ATOM 871 O O . LYS A 1 106 ? -5.664 7.630 -11.439 1.00 81.44 106 LYS A O 1
ATOM 876 N N . VAL A 1 107 ? -4.348 7.825 -9.627 1.00 70.94 107 VAL A N 1
ATOM 877 C CA . VAL A 1 107 ? -5.005 9.037 -9.103 1.00 70.94 107 VAL A CA 1
ATOM 878 C C . VAL A 1 107 ? -4.034 10.218 -9.165 1.00 70.94 107 VAL A C 1
ATOM 880 O O . VAL A 1 107 ? -3.089 10.268 -8.384 1.00 70.94 107 VAL A O 1
ATOM 883 N N . PRO A 1 108 ? -4.195 11.161 -10.103 1.00 63.12 108 PRO A N 1
ATOM 884 C CA . PRO A 1 108 ? -3.351 12.352 -10.161 1.00 63.12 108 PRO A CA 1
ATOM 885 C C . PRO A 1 108 ? -3.649 13.331 -9.012 1.00 63.12 108 PRO A C 1
ATOM 887 O O . PRO A 1 108 ? -4.762 13.393 -8.501 1.00 63.12 108 PRO A O 1
ATOM 890 N N . PHE A 1 109 ? -2.656 14.132 -8.618 1.00 50.62 109 PHE A N 1
ATOM 891 C CA . PHE A 1 109 ? -2.766 15.054 -7.480 1.00 50.62 109 PHE A CA 1
ATOM 892 C C . PHE A 1 109 ? -3.639 16.285 -7.785 1.00 50.62 109 PHE A C 1
ATOM 894 O O . PHE A 1 109 ? -4.437 16.691 -6.946 1.00 50.62 109 PHE A O 1
ATOM 901 N N . LYS A 1 110 ? -3.528 16.857 -8.994 1.00 50.22 110 LYS A N 1
ATOM 902 C CA . LYS A 1 110 ? -4.199 18.121 -9.370 1.00 50.22 110 LYS A CA 1
ATOM 903 C C . LYS A 1 110 ? -5.731 18.056 -9.441 1.00 50.22 110 LYS A C 1
ATOM 905 O O . LYS A 1 110 ? -6.379 19.087 -9.331 1.00 50.22 110 LYS A O 1
ATOM 910 N N . GLU A 1 111 ? -6.310 16.872 -9.602 1.00 48.81 111 GLU A N 1
ATOM 911 C CA . GLU A 1 111 ? -7.768 16.681 -9.680 1.00 48.81 111 GLU A CA 1
ATOM 912 C C . GLU A 1 111 ? -8.391 16.346 -8.312 1.00 48.81 111 GLU A C 1
ATOM 914 O O . GLU A 1 111 ? -9.599 16.170 -8.204 1.00 48.81 111 GLU A O 1
ATOM 919 N N . ALA A 1 112 ? -7.584 16.263 -7.247 1.00 46.81 112 ALA A N 1
ATOM 920 C CA . ALA A 1 112 ? -8.060 15.902 -5.913 1.00 46.81 112 ALA A CA 1
ATOM 921 C C . ALA A 1 112 ? -8.611 17.088 -5.101 1.00 46.81 112 ALA A C 1
ATOM 923 O O . ALA A 1 112 ? -9.307 16.859 -4.114 1.00 46.81 112 ALA A O 1
ATOM 924 N N . GLU A 1 113 ? -8.318 18.334 -5.491 1.00 40.84 113 GLU A N 1
ATOM 925 C CA . GLU A 1 113 ? -8.818 19.543 -4.811 1.00 40.84 113 GLU A CA 1
ATOM 926 C C . GLU A 1 113 ? -10.300 19.826 -5.103 1.00 40.84 113 GLU A C 1
ATOM 928 O O . GLU A 1 113 ? -10.985 20.425 -4.279 1.00 40.84 113 GLU A O 1
ATOM 933 N N . SER A 1 114 ? -10.826 19.357 -6.239 1.00 40.09 114 SER A N 1
ATOM 934 C CA . SER A 1 114 ? -12.239 19.517 -6.612 1.00 40.09 114 SER A CA 1
ATOM 935 C C . SER A 1 114 ? -13.157 18.431 -6.036 1.00 40.09 114 SER A C 1
ATOM 937 O O . SER A 1 114 ? -14.377 18.513 -6.188 1.00 40.09 114 SER A O 1
ATOM 939 N N . ILE A 1 115 ? -12.605 17.428 -5.341 1.00 45.62 115 ILE A N 1
ATOM 940 C CA . ILE A 1 115 ? -13.375 16.342 -4.723 1.00 45.62 115 ILE A CA 1
ATOM 941 C C . ILE A 1 115 ? -13.960 16.853 -3.399 1.00 45.62 115 ILE A C 1
ATOM 943 O O . ILE A 1 115 ? -13.399 16.657 -2.323 1.00 45.62 115 ILE A O 1
ATOM 947 N N . THR A 1 116 ? -15.096 17.548 -3.481 1.00 43.16 116 THR A N 1
ATOM 948 C CA . THR A 1 116 ? -15.861 18.026 -2.320 1.00 43.16 116 THR A CA 1
ATOM 949 C C . THR A 1 116 ? -16.943 17.019 -1.903 1.00 43.16 116 THR A C 1
ATOM 951 O O . THR A 1 116 ? -17.795 16.604 -2.687 1.00 43.16 116 THR A O 1
ATOM 954 N N . SER A 1 117 ? -16.825 16.586 -0.643 1.00 53.28 117 SER A N 1
ATOM 955 C CA . SER A 1 117 ? -17.794 16.088 0.361 1.00 53.28 117 SER A CA 1
ATOM 956 C C . SER A 1 117 ? -19.175 15.480 0.022 1.00 53.28 117 SER A C 1
ATOM 958 O O . SER A 1 117 ? -19.985 15.313 0.930 1.00 53.28 117 SER A O 1
ATOM 960 N N . SER A 1 118 ? -19.466 15.005 -1.189 1.00 36.69 118 SER A N 1
ATOM 961 C CA . SER A 1 118 ? -20.643 14.131 -1.410 1.00 36.69 118 SER A CA 1
ATOM 962 C C . SER A 1 118 ? -20.316 12.787 -2.072 1.00 36.69 118 SER A C 1
ATOM 964 O O . SER A 1 118 ? -21.097 11.843 -1.957 1.00 36.69 118 SER A O 1
ATOM 966 N N . ALA A 1 119 ? -19.117 12.655 -2.653 1.00 40.56 119 ALA A N 1
ATOM 967 C CA . ALA A 1 119 ? -18.685 11.529 -3.483 1.00 40.56 119 ALA A CA 1
ATOM 968 C C . ALA A 1 119 ? -17.420 10.795 -2.976 1.00 40.56 119 ALA A C 1
ATOM 970 O O . ALA A 1 119 ? -16.667 10.248 -3.770 1.00 40.56 119 ALA A O 1
ATOM 971 N N . LEU A 1 120 ? -17.207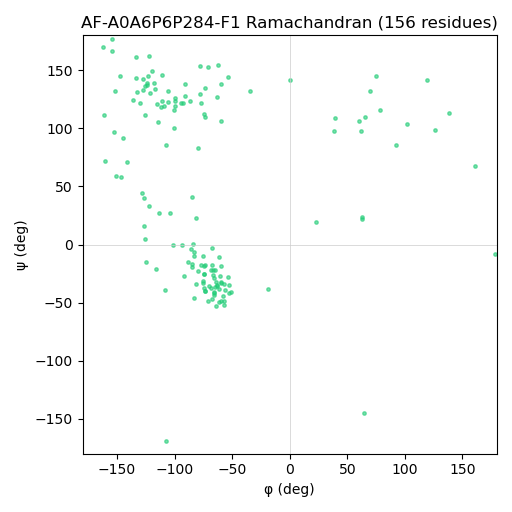 10.704 -1.658 1.00 46.25 120 LEU A N 1
ATOM 972 C CA . LEU A 1 120 ? -16.507 9.533 -1.089 1.00 46.25 120 LEU A CA 1
ATOM 973 C C . LEU A 1 120 ? -17.431 8.290 -1.048 1.00 46.25 120 LEU A C 1
ATOM 975 O O . LEU A 1 120 ? -16.972 7.178 -0.829 1.00 46.25 120 LEU A O 1
ATOM 979 N N . ARG A 1 121 ? -18.737 8.468 -1.322 1.00 39.78 121 ARG A N 1
ATOM 980 C CA . ARG A 1 121 ? -19.834 7.491 -1.141 1.00 39.78 121 ARG A CA 1
ATOM 981 C C . ARG A 1 121 ? -19.823 6.247 -2.048 1.00 39.78 121 ARG A C 1
ATOM 983 O O . ARG A 1 121 ? -20.690 5.395 -1.901 1.00 39.78 121 ARG A O 1
ATOM 990 N N . ARG A 1 122 ? -18.884 6.122 -2.986 1.00 36.41 122 ARG A N 1
ATOM 991 C CA . ARG A 1 122 ? -18.623 4.908 -3.783 1.00 36.41 122 ARG A CA 1
ATOM 992 C C . ARG A 1 122 ? -17.111 4.897 -3.990 1.00 36.41 122 ARG A C 1
ATOM 994 O O . ARG A 1 122 ? -16.675 5.557 -4.922 1.00 36.41 122 ARG A O 1
ATOM 1001 N N . ILE A 1 123 ? -16.339 4.243 -3.112 1.00 41.88 123 ILE A N 1
ATOM 1002 C CA . ILE A 1 123 ? -14.852 4.110 -3.045 1.00 41.88 123 ILE A CA 1
ATOM 1003 C C . ILE A 1 123 ? -14.063 4.406 -4.332 1.00 41.88 123 ILE A C 1
ATOM 1005 O O . ILE A 1 123 ? -12.958 4.937 -4.321 1.00 41.88 123 ILE A O 1
ATOM 1009 N N . CYS A 1 124 ? -14.616 3.989 -5.451 1.00 43.00 124 CYS A N 1
ATOM 1010 C CA . CYS A 1 124 ? -14.034 3.982 -6.758 1.00 43.00 124 CYS A CA 1
ATO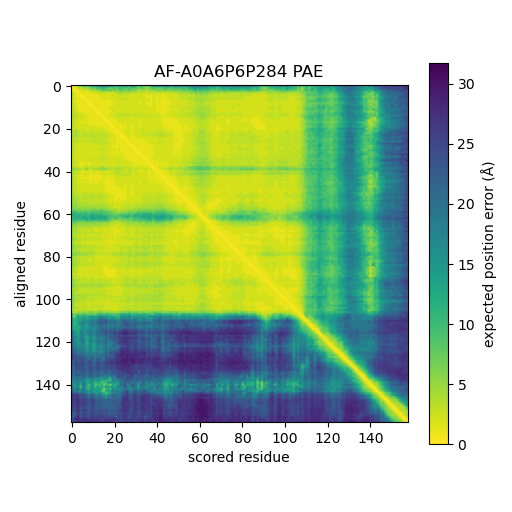M 1011 C C . CYS A 1 124 ? -15.225 3.879 -7.714 1.00 43.00 124 CYS A C 1
ATOM 1013 O O . CYS A 1 124 ? -15.497 2.795 -8.229 1.00 43.00 124 CYS A O 1
ATOM 1015 N N . CYS A 1 125 ? -16.028 4.941 -7.879 1.00 32.06 125 CYS A N 1
ATOM 1016 C CA . CYS A 1 125 ? -17.011 4.931 -8.962 1.00 32.06 125 CYS A CA 1
ATOM 1017 C C . CYS A 1 125 ? -16.203 4.771 -10.254 1.00 32.06 125 CYS A C 1
ATOM 1019 O O . CYS A 1 125 ? -15.440 5.659 -10.624 1.00 32.06 125 CYS A O 1
ATOM 1021 N N . LEU A 1 126 ? -16.278 3.565 -10.814 1.00 37.09 126 LEU A N 1
ATOM 1022 C CA . LEU A 1 126 ? -15.629 3.121 -12.031 1.00 37.09 126 LEU A CA 1
ATOM 1023 C C . LEU A 1 126 ? -15.536 4.244 -13.076 1.00 37.09 126 LEU A C 1
ATOM 1025 O O . LEU A 1 126 ? -16.536 4.870 -13.406 1.00 37.09 126 LEU A O 1
ATOM 1029 N N . GLU A 1 127 ? -14.334 4.395 -13.633 1.00 35.19 127 GLU A N 1
ATOM 1030 C CA . GLU A 1 127 ? -13.985 5.219 -14.795 1.00 35.19 127 GLU A CA 1
ATOM 1031 C C . GLU A 1 127 ? -13.826 6.748 -14.601 1.00 35.19 127 GLU A C 1
ATOM 1033 O O . GLU A 1 127 ? -14.781 7.504 -14.463 1.00 35.19 127 GLU A O 1
ATOM 1038 N N . ARG A 1 128 ? -12.576 7.184 -14.834 1.00 34.75 128 ARG A N 1
ATOM 1039 C CA . ARG A 1 128 ? -12.125 8.355 -15.626 1.00 34.75 128 ARG A CA 1
ATOM 1040 C C . ARG A 1 128 ? -11.331 9.455 -14.895 1.00 34.75 128 ARG A C 1
ATOM 1042 O O . ARG A 1 128 ? -11.678 9.891 -13.807 1.00 34.75 128 ARG A O 1
ATOM 1049 N N . PHE A 1 129 ? -10.346 9.944 -15.670 1.00 29.73 129 PHE A N 1
ATOM 1050 C CA . PHE A 1 129 ? -9.503 11.153 -15.553 1.00 29.73 129 PHE A CA 1
ATOM 1051 C C . PHE A 1 129 ? -8.379 11.121 -14.491 1.00 29.73 129 PHE A C 1
ATOM 1053 O O . PHE A 1 129 ? -8.515 10.485 -13.458 1.00 29.73 129 PHE A O 1
ATOM 1060 N N . GLY A 1 130 ? -7.194 11.719 -14.673 1.00 31.03 130 GLY A N 1
ATOM 1061 C CA . GLY A 1 130 ? -6.650 12.487 -15.796 1.00 31.03 130 GLY A CA 1
ATOM 1062 C C . GLY A 1 130 ? -5.448 13.388 -15.414 1.00 31.03 130 GLY A C 1
ATOM 1063 O O . GLY A 1 130 ? -5.525 14.589 -15.552 1.00 31.03 130 GLY A O 1
ATOM 1064 N N . ALA A 1 131 ? -4.285 12.812 -15.058 1.00 29.88 131 ALA A N 1
ATOM 1065 C CA . ALA A 1 131 ? -2.925 13.422 -15.032 1.00 29.88 131 ALA A CA 1
ATOM 1066 C C . ALA A 1 131 ? -2.508 14.518 -13.994 1.00 29.88 131 ALA A C 1
ATOM 1068 O O . ALA A 1 131 ? -3.108 15.574 -13.856 1.00 29.88 131 ALA A O 1
ATOM 1069 N N . GLY A 1 132 ? -1.328 14.306 -13.364 1.00 27.30 132 GLY A N 1
ATOM 1070 C CA . GLY A 1 132 ? -0.439 15.370 -12.842 1.00 27.30 132 GLY A CA 1
ATOM 1071 C C . GLY A 1 132 ? -0.000 15.315 -11.360 1.00 27.30 132 GLY A C 1
ATOM 1072 O O . GLY A 1 132 ? -0.729 15.794 -10.503 1.00 27.30 132 GLY A O 1
ATOM 1073 N N . ASN A 1 133 ? 1.218 14.794 -11.121 1.00 29.42 133 ASN A N 1
ATOM 1074 C CA . ASN A 1 133 ? 2.227 14.948 -10.034 1.00 29.42 133 ASN A CA 1
ATOM 1075 C C . ASN A 1 133 ? 1.884 15.065 -8.521 1.00 29.42 133 ASN A C 1
ATOM 1077 O O . ASN A 1 133 ? 1.580 16.149 -8.039 1.00 29.42 133 ASN A O 1
ATOM 1081 N N . SER A 1 134 ? 2.208 13.980 -7.789 1.00 37.72 134 SER A N 1
ATOM 1082 C CA . SER A 1 134 ? 3.117 13.838 -6.625 1.00 37.72 134 SER A CA 1
ATOM 1083 C C . SER A 1 134 ? 2.876 14.618 -5.324 1.00 3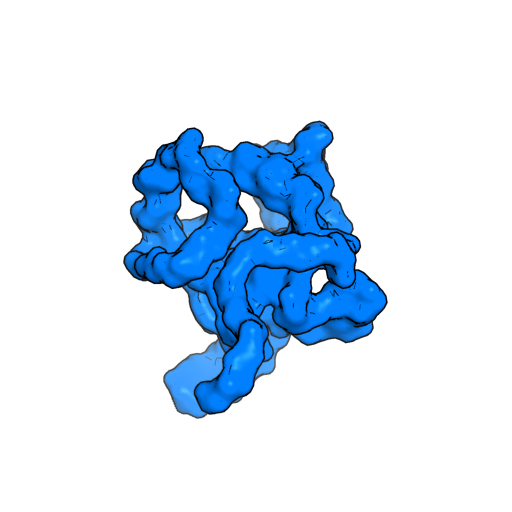7.72 134 SER A C 1
ATOM 1085 O O . SER A 1 134 ? 3.266 15.776 -5.213 1.00 37.72 134 SER A O 1
ATOM 1087 N N . ILE A 1 135 ? 2.407 13.880 -4.296 1.00 33.19 135 ILE A N 1
ATOM 1088 C CA . ILE A 1 135 ? 3.071 13.664 -2.974 1.00 33.19 135 ILE A CA 1
ATOM 1089 C C . ILE A 1 135 ? 2.209 12.782 -2.023 1.00 33.19 135 ILE A C 1
ATOM 1091 O O . ILE A 1 135 ? 2.706 12.313 -1.000 1.00 33.19 135 ILE A O 1
ATOM 1095 N N . LEU A 1 136 ? 0.952 12.448 -2.356 1.00 33.91 136 LEU A N 1
ATOM 1096 C CA . LEU A 1 136 ? 0.033 11.748 -1.432 1.00 33.91 136 LEU A CA 1
ATOM 1097 C C . LEU A 1 136 ? -0.848 10.685 -2.118 1.00 33.91 136 LEU A C 1
ATOM 1099 O O . LEU A 1 136 ? -2.059 10.841 -2.266 1.00 33.91 136 LEU A O 1
ATOM 1103 N N . THR A 1 137 ? -0.222 9.585 -2.532 1.00 37.12 137 THR A N 1
ATOM 1104 C CA . THR A 1 137 ? -0.859 8.496 -3.303 1.00 37.12 137 THR A CA 1
ATOM 1105 C C . THR A 1 137 ? -0.171 7.160 -3.023 1.00 37.12 137 THR A C 1
ATOM 1107 O O . THR A 1 137 ? 0.421 6.532 -3.891 1.00 37.12 137 THR A O 1
ATOM 1110 N N . LYS A 1 138 ? -0.162 6.753 -1.752 1.00 43.66 138 LYS A N 1
ATOM 1111 C CA . LYS A 1 138 ? 0.527 5.540 -1.279 1.00 43.66 138 LYS A CA 1
ATOM 1112 C C . LYS A 1 138 ? -0.418 4.635 -0.489 1.00 43.66 138 LYS A C 1
ATOM 1114 O O . LYS A 1 138 ? -0.020 4.100 0.541 1.00 43.66 138 LYS A O 1
ATOM 1119 N N . GLN A 1 139 ? -1.664 4.500 -0.944 1.00 50.62 139 GLN A N 1
ATOM 1120 C CA . GLN A 1 139 ? -2.669 3.689 -0.260 1.00 50.62 139 GLN A CA 1
ATOM 1121 C C . GLN A 1 139 ? -2.959 2.432 -1.071 1.00 50.62 139 GLN A C 1
ATOM 1123 O O . GLN A 1 139 ? -3.415 2.505 -2.210 1.00 50.62 139 GLN A O 1
ATOM 1128 N N . LEU A 1 140 ? -2.711 1.279 -0.475 1.00 48.59 140 LEU A N 1
ATOM 1129 C CA . LEU A 1 140 ? -3.251 0.010 -0.916 1.00 48.59 140 LEU A CA 1
ATOM 1130 C C . LEU A 1 140 ? -4.453 -0.304 -0.020 1.00 48.59 140 LEU A C 1
ATOM 1132 O O . LEU A 1 140 ? -4.320 -0.321 1.201 1.00 48.59 140 LEU A O 1
ATOM 1136 N N . LEU A 1 141 ? -5.620 -0.516 -0.617 1.00 56.50 141 LEU A N 1
ATOM 1137 C CA . LEU A 1 141 ? -6.817 -0.968 0.083 1.00 56.50 141 LEU A CA 1
ATOM 1138 C C . LEU A 1 141 ? -7.057 -2.439 -0.261 1.00 56.50 141 LEU A C 1
ATOM 1140 O O . LEU A 1 141 ? -7.014 -2.830 -1.431 1.00 56.50 141 LEU A O 1
ATOM 1144 N N . VAL A 1 142 ? -7.305 -3.262 0.753 1.00 52.81 142 VAL A N 1
ATOM 1145 C CA . VAL A 1 14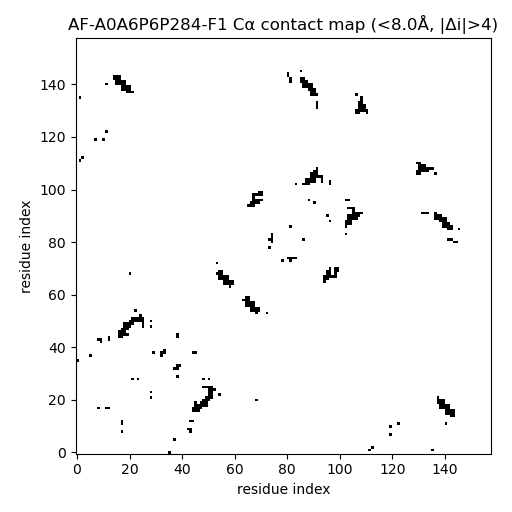2 ? -7.520 -4.700 0.583 1.00 52.81 142 VAL A CA 1
ATOM 1146 C C . VAL A 1 142 ? -8.782 -5.143 1.309 1.00 52.81 142 VAL A C 1
ATOM 1148 O O . VAL A 1 142 ? -8.923 -4.920 2.496 1.00 52.81 142 VAL A O 1
ATOM 1151 N N . HIS A 1 143 ? -9.745 -5.721 0.604 1.00 43.81 143 HIS A N 1
ATOM 1152 C CA . HIS A 1 143 ? -11.084 -5.962 1.140 1.00 43.81 143 HIS A CA 1
ATOM 1153 C C . HIS A 1 143 ? -11.101 -7.111 2.165 1.00 43.81 143 HIS A C 1
ATOM 1155 O O . HIS A 1 143 ? -10.547 -8.182 1.900 1.00 43.81 143 HIS A O 1
ATOM 1161 N N . ARG A 1 144 ? -11.779 -6.913 3.307 1.00 37.22 144 ARG A N 1
ATOM 1162 C CA . ARG A 1 144 ? -11.697 -7.801 4.491 1.00 37.22 144 ARG A CA 1
ATOM 1163 C C . ARG A 1 144 ? -12.481 -9.113 4.413 1.00 37.22 144 ARG A C 1
ATOM 1165 O O . ARG A 1 144 ? -12.211 -10.017 5.195 1.00 37.22 144 ARG A O 1
ATOM 1172 N N . SER A 1 145 ? -13.450 -9.256 3.510 1.00 30.95 145 SER A N 1
ATOM 1173 C CA . SER A 1 145 ? -14.258 -10.485 3.438 1.00 30.95 145 SER A CA 1
ATOM 1174 C C . SER A 1 145 ? -14.793 -10.763 2.038 1.00 30.95 145 SER A C 1
ATOM 1176 O O . SER A 1 145 ? -15.359 -9.889 1.395 1.00 30.95 145 SER A O 1
ATOM 1178 N N . ALA A 1 146 ? -14.646 -11.994 1.552 1.00 33.94 146 ALA A N 1
ATOM 1179 C CA . ALA A 1 146 ? -15.217 -12.448 0.282 1.00 33.94 146 ALA A CA 1
ATOM 1180 C C . ALA A 1 146 ? -16.675 -12.934 0.433 1.00 33.94 146 ALA A C 1
ATOM 1182 O O . ALA A 1 146 ? -17.057 -13.952 -0.142 1.00 33.94 146 ALA A O 1
ATOM 1183 N N . SER A 1 147 ? -17.506 -12.248 1.223 1.00 26.55 147 SER A N 1
ATOM 1184 C CA . SER A 1 147 ? -18.924 -12.595 1.379 1.00 26.55 147 SER A CA 1
ATOM 1185 C C . SER A 1 147 ? -19.828 -11.359 1.339 1.00 26.55 147 SER A C 1
ATOM 1187 O O . SER A 1 147 ? -19.672 -10.455 2.148 1.00 26.55 147 SER A O 1
ATOM 1189 N N . LEU A 1 148 ? -20.797 -11.420 0.411 1.00 28.03 148 LEU A N 1
ATOM 1190 C CA . LEU A 1 148 ? -21.908 -10.504 0.078 1.00 28.03 148 LEU A CA 1
ATOM 1191 C C . LEU A 1 148 ? -21.705 -9.418 -1.012 1.00 28.03 148 LEU A C 1
ATOM 1193 O O . LEU A 1 148 ? -21.422 -8.255 -0.773 1.00 28.03 148 LEU A O 1
ATOM 1197 N N . TYR A 1 149 ? -21.949 -9.890 -2.240 1.00 29.39 149 TYR A N 1
ATOM 1198 C CA . TYR A 1 149 ? -22.593 -9.321 -3.436 1.00 29.39 149 TYR A CA 1
ATOM 1199 C C . TYR A 1 149 ? -23.179 -7.882 -3.504 1.00 29.39 149 TYR A C 1
ATOM 1201 O O . TYR A 1 149 ? -24.016 -7.481 -2.704 1.00 29.39 149 TYR A O 1
ATOM 1209 N N . LEU A 1 150 ? -22.950 -7.315 -4.707 1.00 26.14 150 LEU A N 1
ATOM 1210 C CA . LEU A 1 150 ? -23.881 -6.632 -5.640 1.00 26.14 150 LEU A CA 1
ATOM 1211 C C . LEU A 1 150 ? -23.902 -5.089 -5.717 1.00 26.14 150 LEU A C 1
ATOM 1213 O O . LEU A 1 150 ? -24.630 -4.419 -4.996 1.00 26.14 150 LEU A O 1
ATOM 1217 N N . ALA A 1 151 ? -23.287 -4.558 -6.785 1.00 21.88 151 ALA A N 1
ATOM 1218 C CA . ALA A 1 151 ? -23.945 -3.586 -7.669 1.00 21.88 151 ALA A CA 1
ATOM 1219 C C . ALA A 1 151 ? -23.362 -3.648 -9.100 1.00 21.88 151 ALA A C 1
ATOM 1221 O O . ALA A 1 151 ? -22.353 -3.024 -9.409 1.00 21.88 151 ALA A O 1
ATOM 1222 N N . LEU A 1 152 ? -24.064 -4.404 -9.952 1.00 21.22 152 LEU A N 1
ATOM 1223 C CA . LEU A 1 152 ? -24.072 -4.394 -11.422 1.00 21.22 152 LEU A CA 1
ATOM 1224 C C . LEU A 1 152 ? -22.770 -4.716 -12.183 1.00 21.22 152 LEU A C 1
ATOM 1226 O O . LEU A 1 152 ? -22.027 -3.833 -12.601 1.00 21.22 152 LEU A O 1
ATOM 1230 N N . SER A 1 153 ? -22.653 -5.972 -12.617 1.00 21.16 153 SER A N 1
ATOM 1231 C CA . SER A 1 153 ? -23.007 -6.289 -14.011 1.00 21.16 153 SER A CA 1
ATOM 1232 C C . SER A 1 153 ? -23.247 -7.787 -14.216 1.00 21.16 153 SER A C 1
ATOM 1234 O O . SER A 1 153 ? -22.331 -8.594 -14.146 1.00 21.16 153 SER A O 1
ATOM 1236 N N . ILE A 1 154 ? -24.524 -8.084 -14.474 1.00 23.66 154 ILE A N 1
ATOM 1237 C CA . ILE A 1 154 ? -25.037 -8.955 -15.540 1.00 23.66 154 ILE A CA 1
ATOM 1238 C C . ILE A 1 154 ? -24.668 -10.443 -15.459 1.00 23.66 154 ILE A C 1
ATOM 1240 O O . ILE A 1 154 ? -23.563 -10.866 -15.780 1.00 23.66 154 ILE A O 1
ATOM 1244 N N . PHE A 1 155 ? -25.684 -11.249 -15.150 1.00 21.28 155 PHE A N 1
ATOM 1245 C CA . PHE A 1 155 ? -25.712 -12.674 -15.449 1.00 21.28 155 PHE A CA 1
ATOM 1246 C C . PHE A 1 155 ? -26.838 -12.954 -16.455 1.00 21.28 155 PHE A C 1
ATOM 1248 O O . PHE A 1 155 ? -28.003 -12.708 -16.156 1.00 21.28 155 PHE A O 1
ATOM 1255 N N . ILE A 1 156 ? -26.437 -13.505 -17.605 1.00 22.84 156 ILE A N 1
ATOM 1256 C CA . ILE A 1 156 ? -26.956 -14.697 -18.312 1.00 22.84 156 ILE A CA 1
ATOM 1257 C C . ILE A 1 156 ? -27.044 -14.480 -19.836 1.00 22.84 156 ILE A C 1
ATOM 1259 O O . ILE A 1 156 ? -27.852 -13.705 -20.333 1.00 22.84 156 ILE A O 1
ATOM 1263 N N . SER A 1 157 ? -26.185 -15.250 -20.515 1.00 24.16 157 SER A N 1
ATOM 1264 C CA . SER A 1 157 ? -26.303 -15.922 -21.819 1.00 24.16 157 SER A CA 1
ATOM 1265 C C . SER A 1 157 ? -27.020 -15.235 -22.987 1.00 24.16 157 SER A C 1
ATOM 1267 O O . SER A 1 157 ? -28.223 -15.407 -23.169 1.00 24.16 157 SER A O 1
ATOM 1269 N N . LEU A 1 158 ? -26.237 -14.618 -23.874 1.00 30.91 158 LEU A N 1
ATOM 1270 C CA . LEU A 1 158 ? -25.840 -15.106 -25.211 1.00 30.91 158 LEU A CA 1
ATOM 1271 C C . LEU A 1 158 ? -24.774 -14.160 -25.780 1.00 30.91 158 LEU A C 1
ATOM 1273 O O . LEU A 1 158 ? -24.835 -12.954 -25.452 1.00 30.91 158 LEU A O 1
#

Organism: Carassius auratus (NCBI:txid7957)

Foldseek 3Di:
DQPCPVVLQLVLQVFWAKEFEEQADPVVVVVVCVVVVNPPDPRHHHPYYHYNVQWDWDADPVPGIDIANACVSVCVVPVVFFDLVFKAFWDCDQRRCVVNNSRYDNDADVVSVPPDDPPSVPVDPDDDDDDDDDDDTGIMIGGGDPDDDDDDDDDDDD

Secondary structure (DSSP, 8-state):
--TTHHHHHHHHHTTEEEEEE-SS-HHHHHHHHHHTT-TT-TT--EEEEE-GGG-EEEEETTTEEEEE--THHHHHHTTTT--TTSEEEEES-TTTTTT-GGGEEE--STTSTT--TT-SSSTT-S--------SS--EEEEES-S----S-------

Nearest PDB structures (foldseek):
  3shq-assembly1_A  TM=8.991E-01  e=1.396E-12  Drosophila melanogaster
  6iev-assembly1_A  TM=2.999E-01  e=6.406E-01  Trypanosoma brucei
  6snt-assembly1_M  TM=3.773E-01  e=1.307E+00  Saccharomyces cerevisiae
  6t83-assembly1_n  TM=3.203E-01  e=9.453E-01  Saccharomyces cerevisiae
  2r2j-assembly1_A  TM=3.543E-01  e=9.151E+00  unclassified

Sequence (158 aa):
MRPYLHEFLTSAYEDYDIVIWSATSMKWIDAKMKELGVTDNPNYKITFMLDNAAMITVHTLKRGVVEVKPLGVIWDKYSEFYNRKNTIMFDDIGRNFLMNPQNGLKVPFKEAESITSSALRRICCLERFGAGNSILTKQLLVHRSASLYLALSIFISL

Solvent-accessible surface area (backbone atoms only — not comparable to full-atom values): 9764 Å² total; per-residue (Å²): 129,71,82,63,52,67,59,50,46,35,61,45,45,76,58,21,44,31,31,40,52,38,88,44,55,58,72,59,50,55,53,49,33,53,75,68,52,56,74,81,37,92,74,42,71,70,74,51,75,43,30,39,86,70,41,46,80,46,82,38,98,90,70,44,75,42,68,26,52,50,61,60,68,51,26,72,75,38,54,93,70,36,46,85,90,43,38,44,33,40,25,50,55,67,59,36,27,63,87,39,59,94,32,42,47,59,48,30,48,71,67,53,81,76,68,67,94,72,70,76,80,49,95,68,69,79,83,83,75,80,69,52,76,80,90,88,45,41,44,32,40,32,38,75,66,98,76,87,87,88,86,86,81,87,89,83,91,133

Radius of gyration: 16.26 Å; Cα contacts (8 Å, |Δi|>4): 213; chains: 1; bounding box: 42×36×42 Å

InterPro domains:
  IPR004274 FCP1 homology domain [PF03031] (1-108)
  IPR004274 FCP1 homology domain [PS50969] (1-129)
  IPR004274 FCP1 homology domain [SM00577] (1-116)
  IPR011943 HAD-superfamily hydrolase, subfamily IIID [TIGR02245] (1-114)
  IPR023214 HAD superfamily [G3DSA:3.40.50.1000] (1-125)
  IPR036412 HAD-like superfamily [SSF56784] (1-108)
  IPR051658 Ubiquitin-like domain-containing CTD phosphatase 1 [PTHR48493] (1-113)

pLDDT: mean 70.34, std 24.3, range [21.16, 96.25]